Protein AF-A0A160FRW9-F1 (afdb_monomer_lite)

Radius of gyration: 13.76 Å; chains: 1; bounding box: 28×19×44 Å

Foldseek 3Di:
DDDDQLLVVVCVVFNVVQLVLLLCVLLVVDNSDDDDPVDDHGDPVCSVSSSVSSVVVVVVVVVVVVVVVVD

Secondary structure (DSSP, 8-state):
-PPPPHHHHHHHHS-HHHHHHHHHHHTTS----SPPTTSPPPPHHHHHHHHHHHHHHHHHHHHHHHHHH--

Organism: NCBI:txid1417228

Sequence (71 aa):
MGERPALVHLRDEILLIRVLHDAVTFSTIADMGPILPLLSSTPPEHHAKIDHATQVLLTLARQFAQKRALN

Structure (mmCIF, N/CA/C/O backbone):
data_AF-A0A160FRW9-F1
#
_entry.id   AF-A0A160FRW9-F1
#
loop_
_atom_site.group_PDB
_atom_site.id
_atom_site.type_symbol
_atom_site.label_atom_id
_atom_site.label_alt_id
_atom_site.label_comp_id
_atom_site.label_asym_id
_atom_site.label_entity_id
_atom_site.label_seq_id
_atom_site.pdbx_PDB_ins_code
_atom_site.Cartn_x
_atom_site.Cartn_y
_atom_site.Cartn_z
_atom_site.occupancy
_atom_site.B_iso_or_equiv
_atom_site.auth_seq_id
_atom_site.auth_comp_id
_atom_site.auth_asym_id
_atom_site.auth_atom_id
_atom_site.pdbx_PDB_model_num
ATOM 1 N N . MET A 1 1 ? 10.424 12.438 18.872 1.00 36.53 1 MET A N 1
ATOM 2 C CA . MET A 1 1 ? 10.607 12.409 17.407 1.00 36.53 1 MET A CA 1
ATOM 3 C C . MET A 1 1 ? 9.830 11.198 16.920 1.00 36.53 1 MET A C 1
ATOM 5 O O . MET A 1 1 ? 10.288 10.088 17.132 1.00 36.53 1 MET A O 1
ATOM 9 N N . GLY A 1 2 ? 8.576 11.391 16.496 1.00 52.12 2 GLY A N 1
ATOM 10 C CA . GLY A 1 2 ? 7.701 10.271 16.131 1.00 52.12 2 GLY A CA 1
ATOM 11 C C . GLY A 1 2 ? 8.242 9.579 14.887 1.00 52.12 2 GLY A C 1
ATOM 12 O O . GLY A 1 2 ? 8.579 10.259 13.917 1.00 52.12 2 GLY A O 1
ATOM 13 N N . GLU A 1 3 ? 8.383 8.259 14.933 1.00 58.19 3 GLU A N 1
ATOM 14 C CA . GLU A 1 3 ? 8.848 7.482 13.788 1.00 58.19 3 GLU A CA 1
ATOM 15 C C . GLU A 1 3 ? 7.874 7.696 12.623 1.00 58.19 3 GLU A C 1
ATOM 17 O O . GLU A 1 3 ? 6.665 7.489 12.756 1.00 58.19 3 GLU A O 1
ATOM 22 N N . ARG A 1 4 ? 8.377 8.205 11.493 1.00 62.28 4 ARG A N 1
ATOM 23 C CA . ARG A 1 4 ? 7.548 8.386 10.296 1.00 62.28 4 ARG A CA 1
ATOM 24 C C . ARG A 1 4 ? 7.045 7.008 9.844 1.00 62.28 4 ARG A C 1
ATOM 26 O O . ARG A 1 4 ? 7.843 6.072 9.835 1.00 62.28 4 ARG A O 1
ATOM 33 N N . PRO A 1 5 ? 5.769 6.864 9.439 1.00 65.56 5 PRO A N 1
ATOM 34 C CA . PRO A 1 5 ? 5.253 5.577 8.989 1.00 65.56 5 PRO A CA 1
ATOM 35 C C . PRO A 1 5 ? 6.082 5.062 7.809 1.00 65.56 5 PRO A C 1
ATOM 37 O O . PRO A 1 5 ? 6.328 5.814 6.864 1.00 65.56 5 PRO A O 1
ATOM 40 N N . ALA A 1 6 ? 6.475 3.786 7.843 1.00 82.12 6 ALA A N 1
ATOM 41 C CA . ALA A 1 6 ? 7.376 3.184 6.855 1.00 82.12 6 ALA A CA 1
ATOM 42 C C . ALA A 1 6 ? 6.932 3.420 5.396 1.00 82.12 6 ALA A C 1
ATOM 44 O O . ALA A 1 6 ? 7.762 3.684 4.530 1.00 82.12 6 ALA A O 1
ATOM 45 N N . LEU A 1 7 ? 5.620 3.421 5.128 1.00 87.81 7 LEU A N 1
ATOM 46 C CA . LEU A 1 7 ? 5.076 3.648 3.785 1.00 87.81 7 LEU A CA 1
ATOM 47 C C . LEU A 1 7 ? 5.316 5.079 3.270 1.00 87.81 7 LEU A C 1
ATOM 49 O O . LEU A 1 7 ? 5.568 5.278 2.085 1.00 87.81 7 LEU A O 1
ATOM 53 N N . VAL A 1 8 ? 5.267 6.078 4.159 1.00 81.38 8 VAL A N 1
ATOM 54 C CA . VAL A 1 8 ? 5.537 7.481 3.801 1.00 81.38 8 VAL A CA 1
ATOM 55 C C . VAL A 1 8 ? 6.994 7.638 3.377 1.00 81.38 8 VAL A C 1
ATOM 57 O O . VAL A 1 8 ? 7.270 8.322 2.400 1.00 81.38 8 VAL A O 1
ATOM 60 N N . HIS A 1 9 ? 7.912 6.947 4.056 1.00 88.38 9 HIS A N 1
ATOM 61 C CA . HIS A 1 9 ? 9.325 6.962 3.693 1.00 88.38 9 HIS A CA 1
ATOM 62 C C . HIS A 1 9 ? 9.573 6.326 2.319 1.00 88.38 9 HIS A C 1
ATOM 64 O O . HIS A 1 9 ? 10.237 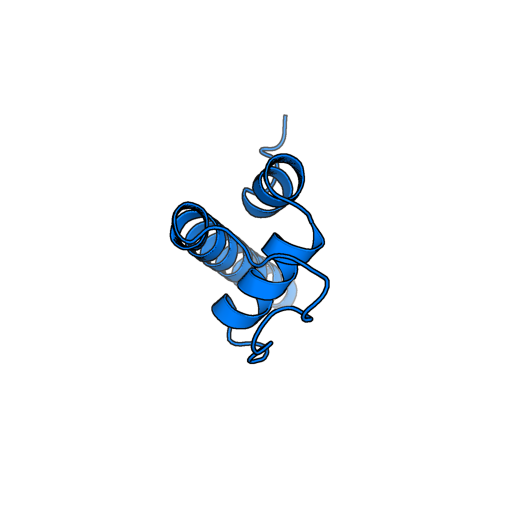6.926 1.480 1.00 88.38 9 HIS A O 1
ATOM 70 N N . LEU A 1 10 ? 8.957 5.171 2.044 1.00 89.56 10 LEU A N 1
ATOM 71 C CA . LEU A 1 10 ? 9.070 4.511 0.738 1.00 89.56 10 LEU A CA 1
ATOM 72 C C . LEU A 1 10 ? 8.516 5.370 -0.406 1.00 89.56 10 LEU A C 1
ATOM 74 O O . LEU A 1 10 ? 9.081 5.380 -1.498 1.00 89.56 10 LEU A O 1
ATOM 78 N N . ARG A 1 11 ? 7.429 6.114 -0.162 1.00 86.81 11 ARG A N 1
ATOM 79 C CA . ARG A 1 11 ? 6.872 7.075 -1.126 1.00 86.81 11 ARG A CA 1
ATOM 80 C C . ARG A 1 11 ? 7.892 8.148 -1.525 1.00 86.81 11 ARG A C 1
ATOM 82 O O . ARG A 1 11 ? 7.883 8.559 -2.685 1.00 86.81 11 ARG A O 1
ATOM 89 N N . ASP A 1 12 ? 8.685 8.626 -0.568 1.00 88.19 12 ASP A N 1
ATOM 90 C CA . ASP A 1 12 ? 9.666 9.691 -0.791 1.00 88.19 12 ASP A CA 1
ATOM 91 C C . ASP A 1 12 ? 10.907 9.166 -1.534 1.00 88.19 12 ASP A C 1
ATOM 93 O O . ASP A 1 12 ? 11.500 9.899 -2.321 1.00 88.19 12 ASP A O 1
ATOM 97 N N . GLU A 1 13 ? 11.283 7.901 -1.313 1.00 89.81 13 GLU A N 1
ATOM 98 C CA . GLU A 1 13 ? 12.468 7.276 -1.921 1.00 89.81 13 GLU A CA 1
ATOM 99 C C . GLU A 1 13 ? 12.234 6.704 -3.326 1.00 89.81 13 GLU A C 1
ATOM 101 O O . GLU A 1 13 ? 13.132 6.762 -4.162 1.00 89.81 13 GLU A O 1
ATOM 106 N N . ILE A 1 14 ? 11.058 6.119 -3.584 1.00 86.88 14 ILE A N 1
ATOM 107 C CA . ILE A 1 14 ? 10.757 5.442 -4.854 1.00 86.88 14 ILE A CA 1
ATOM 108 C C . ILE A 1 14 ? 10.053 6.429 -5.783 1.00 86.88 14 ILE A 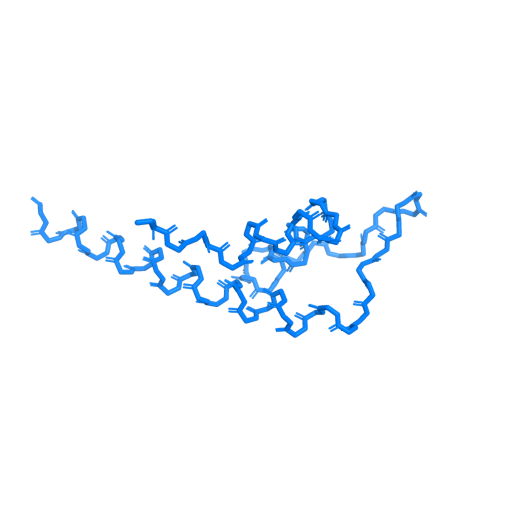C 1
ATOM 110 O O . ILE A 1 14 ? 10.696 7.093 -6.581 1.00 86.88 14 ILE A O 1
ATOM 114 N N . LEU A 1 15 ? 8.727 6.516 -5.685 1.00 87.81 15 LEU A N 1
ATOM 115 C CA . LEU A 1 15 ? 7.847 7.499 -6.309 1.00 87.81 15 LEU A CA 1
ATOM 116 C C . LEU A 1 15 ? 6.458 7.296 -5.697 1.00 87.81 15 LEU A C 1
ATOM 118 O O . LEU A 1 15 ? 5.945 6.176 -5.663 1.00 87.81 15 LEU A O 1
ATOM 122 N N . LEU A 1 16 ? 5.811 8.387 -5.288 1.00 90.06 16 LEU A N 1
ATOM 123 C CA . LEU A 1 16 ? 4.499 8.365 -4.634 1.00 90.06 16 LEU A CA 1
ATOM 124 C C . LEU A 1 16 ? 3.461 7.482 -5.336 1.00 90.06 16 LEU A C 1
ATOM 126 O O . LEU A 1 16 ? 2.843 6.631 -4.700 1.00 90.06 16 LEU A O 1
ATOM 130 N N . ILE A 1 17 ? 3.248 7.717 -6.633 1.00 91.62 17 ILE A N 1
ATOM 131 C CA . ILE A 1 17 ? 2.165 7.066 -7.379 1.00 91.62 17 ILE A CA 1
ATOM 132 C C . ILE A 1 17 ? 2.353 5.548 -7.440 1.00 91.62 17 ILE A C 1
ATOM 134 O O . ILE A 1 17 ? 1.380 4.809 -7.362 1.00 91.62 17 ILE A O 1
ATOM 138 N N . ARG A 1 18 ? 3.610 5.100 -7.508 1.00 93.12 18 ARG A N 1
ATOM 139 C CA . ARG A 1 18 ? 3.997 3.691 -7.571 1.00 93.12 18 ARG A CA 1
ATOM 140 C C . ARG A 1 18 ? 3.729 2.983 -6.250 1.00 93.12 18 ARG A C 1
ATOM 142 O O . ARG A 1 18 ? 3.017 1.989 -6.209 1.00 93.12 18 ARG A O 1
ATOM 149 N N . VAL A 1 19 ? 4.211 3.577 -5.159 1.00 94.56 19 VAL A N 1
ATOM 150 C CA . VAL A 1 19 ? 4.051 3.019 -3.812 1.00 94.56 19 VAL A CA 1
ATOM 151 C C . VAL A 1 19 ? 2.582 2.928 -3.411 1.00 94.56 19 VAL A C 1
ATOM 153 O O . VAL A 1 19 ? 2.180 1.921 -2.840 1.00 94.56 19 VAL A O 1
ATOM 156 N N . LEU A 1 20 ? 1.768 3.948 -3.711 1.00 94.38 20 LEU A N 1
ATOM 157 C CA . LEU A 1 20 ? 0.339 3.887 -3.395 1.00 94.38 20 LEU A CA 1
ATOM 158 C C . LEU A 1 20 ? -0.419 2.881 -4.260 1.00 94.38 20 LEU A C 1
ATOM 160 O O . LEU A 1 20 ? -1.308 2.214 -3.744 1.00 94.38 20 LEU A O 1
ATOM 164 N N . HIS A 1 21 ? -0.092 2.781 -5.548 1.00 95.81 21 HIS A N 1
ATOM 165 C CA . HIS A 1 21 ? -0.737 1.827 -6.449 1.00 95.81 21 HIS A CA 1
ATOM 166 C C . HIS A 1 21 ? -0.509 0.381 -5.975 1.00 95.81 21 HIS A C 1
ATOM 168 O O . HIS A 1 21 ? -1.482 -0.340 -5.747 1.00 95.81 21 HIS A O 1
ATOM 174 N N . ASP A 1 22 ? 0.741 0.014 -5.680 1.00 96.19 22 ASP A N 1
ATOM 175 C CA . ASP A 1 22 ? 1.074 -1.304 -5.129 1.00 96.19 22 ASP A CA 1
ATOM 176 C C . ASP A 1 22 ? 0.442 -1.528 -3.750 1.00 96.19 22 ASP A C 1
ATOM 178 O O . ASP A 1 22 ? -0.150 -2.577 -3.495 1.00 96.19 22 ASP A O 1
ATOM 182 N N . ALA A 1 23 ? 0.519 -0.533 -2.857 1.00 96.50 23 ALA A N 1
ATOM 183 C CA . ALA A 1 23 ? -0.026 -0.643 -1.506 1.00 96.50 23 ALA A CA 1
ATOM 184 C C . ALA A 1 23 ? -1.544 -0.873 -1.500 1.00 96.50 23 ALA A C 1
ATOM 186 O O . ALA A 1 23 ? -2.038 -1.615 -0.653 1.00 96.50 23 ALA A O 1
ATOM 187 N N . VAL A 1 24 ? -2.300 -0.284 -2.435 1.00 96.75 24 VAL A N 1
ATOM 188 C CA . VAL A 1 24 ? -3.747 -0.535 -2.543 1.00 96.75 24 VAL A CA 1
ATOM 189 C C . VAL A 1 24 ? -4.013 -1.993 -2.926 1.00 96.75 24 VAL A C 1
ATOM 191 O O . VAL A 1 24 ? -4.822 -2.644 -2.260 1.00 96.75 24 VAL A O 1
ATOM 194 N N . THR A 1 25 ? -3.271 -2.536 -3.891 1.00 97.00 25 THR A N 1
ATOM 195 C CA . THR A 1 25 ? -3.358 -3.958 -4.259 1.00 97.00 25 THR A CA 1
ATOM 196 C C . THR A 1 25 ? -2.967 -4.870 -3.094 1.00 97.00 25 THR A C 1
ATOM 198 O O . THR A 1 25 ? -3.735 -5.755 -2.719 1.00 97.00 25 THR A O 1
ATOM 201 N N . PHE A 1 26 ? -1.828 -4.623 -2.440 1.00 97.19 26 PHE A N 1
ATOM 202 C CA . PHE A 1 26 ? -1.353 -5.432 -1.305 1.00 97.19 26 PHE A CA 1
ATOM 203 C C . PHE A 1 26 ? -2.236 -5.311 -0.062 1.00 97.19 26 PHE A C 1
ATOM 205 O O . PHE A 1 26 ? -2.322 -6.236 0.745 1.00 97.19 26 PHE A O 1
ATOM 212 N N . SER A 1 27 ? -2.950 -4.195 0.080 1.00 96.81 27 SER A N 1
ATOM 213 C CA . SER A 1 27 ? -3.944 -4.029 1.136 1.00 96.81 27 SER A CA 1
ATOM 214 C C . SER A 1 27 ? -5.234 -4.807 0.895 1.00 96.81 27 SER A C 1
ATOM 216 O O . SER A 1 27 ? -6.093 -4.829 1.775 1.00 96.81 27 SER A O 1
ATOM 218 N N . THR A 1 28 ? -5.384 -5.444 -0.272 1.00 95.75 28 THR A N 1
ATOM 219 C CA . THR A 1 28 ? -6.582 -6.181 -0.710 1.00 95.75 28 THR A CA 1
ATOM 220 C C . THR A 1 28 ? -7.845 -5.315 -0.833 1.00 95.75 28 THR A C 1
ATOM 222 O O . THR A 1 28 ? -8.948 -5.841 -0.947 1.00 95.75 28 THR A O 1
ATOM 225 N N . ILE A 1 29 ? -7.699 -3.982 -0.837 1.00 94.81 29 ILE A N 1
ATOM 226 C CA . ILE A 1 29 ? -8.814 -3.032 -0.993 1.00 94.81 29 ILE A CA 1
ATOM 227 C C . ILE A 1 29 ? -9.331 -3.032 -2.437 1.00 94.81 29 ILE A C 1
ATOM 229 O O . ILE A 1 29 ? -10.539 -2.965 -2.655 1.00 94.81 29 ILE A O 1
ATOM 233 N N . ALA A 1 30 ? -8.427 -3.102 -3.414 1.00 96.62 30 ALA A N 1
ATOM 234 C CA . ALA A 1 30 ? -8.753 -3.206 -4.832 1.00 96.62 30 ALA A CA 1
ATOM 235 C C . ALA A 1 30 ? -7.563 -3.786 -5.603 1.00 96.62 30 ALA A C 1
ATOM 237 O O . ALA A 1 30 ? -6.423 -3.461 -5.287 1.00 96.62 30 ALA A O 1
ATOM 238 N N . ASP A 1 31 ? -7.825 -4.593 -6.631 1.00 94.94 31 ASP A N 1
ATOM 239 C CA . ASP A 1 31 ? -6.808 -4.955 -7.622 1.00 94.94 31 ASP A CA 1
ATOM 240 C C . ASP A 1 31 ? -6.617 -3.780 -8.587 1.00 94.94 31 ASP A C 1
ATOM 242 O O . ASP A 1 31 ? -7.503 -3.461 -9.384 1.00 94.94 31 ASP A O 1
ATOM 246 N N . MET A 1 32 ? -5.474 -3.101 -8.480 1.00 94.62 32 MET A N 1
ATOM 247 C CA . MET A 1 32 ? -5.189 -1.901 -9.267 1.00 94.62 32 MET A CA 1
ATOM 248 C C . MET A 1 32 ? -4.679 -2.207 -10.684 1.00 94.62 32 MET A C 1
ATOM 250 O O . MET A 1 32 ? -4.433 -1.266 -11.447 1.00 94.62 32 MET A O 1
ATOM 254 N N . GLY A 1 33 ? -4.506 -3.486 -11.046 1.00 91.62 33 GLY A N 1
ATOM 255 C CA . GLY A 1 33 ? -3.978 -3.901 -12.345 1.00 91.62 33 GLY A CA 1
ATOM 256 C C . GLY A 1 33 ? -2.575 -3.343 -12.627 1.00 91.62 33 GLY A C 1
ATOM 257 O O . GLY A 1 33 ? -1.879 -2.915 -11.713 1.00 91.62 33 GLY A O 1
ATOM 258 N N . PRO A 1 34 ? -2.104 -3.337 -13.882 1.00 91.31 34 PRO A N 1
ATOM 259 C CA . PRO A 1 34 ? -0.830 -2.713 -14.224 1.00 91.31 34 PRO A CA 1
ATOM 260 C C . PRO A 1 34 ? -0.903 -1.180 -14.139 1.00 91.31 34 PRO A C 1
ATOM 262 O O . PRO A 1 34 ? -1.925 -0.566 -14.449 1.00 91.31 34 PRO A O 1
ATOM 265 N N . ILE A 1 35 ? 0.219 -0.547 -13.791 1.00 90.56 35 ILE A N 1
ATOM 266 C CA . ILE A 1 35 ? 0.381 0.904 -13.936 1.00 90.56 35 ILE A CA 1
ATOM 267 C C . ILE A 1 35 ? 0.211 1.318 -15.412 1.00 90.56 35 ILE A C 1
ATOM 269 O O . ILE A 1 35 ? 0.543 0.566 -16.329 1.00 90.56 35 ILE A O 1
ATOM 273 N N . LEU A 1 36 ? -0.327 2.525 -15.640 1.00 88.50 36 LEU A N 1
ATOM 274 C CA . LEU A 1 36 ? -0.610 3.054 -16.979 1.00 88.50 36 LEU A CA 1
ATOM 275 C C . LEU A 1 36 ? 0.625 3.006 -17.903 1.00 88.50 36 LEU A C 1
ATOM 277 O O . LEU A 1 36 ? 1.716 3.320 -17.438 1.00 88.50 36 LEU A O 1
ATOM 281 N N . PRO A 1 37 ? 0.470 2.752 -19.221 1.00 83.88 37 PRO A N 1
ATOM 282 C CA . PRO A 1 37 ? 1.596 2.507 -20.137 1.00 83.88 37 PRO A CA 1
ATOM 283 C C . PRO A 1 37 ? 2.688 3.588 -20.204 1.00 83.88 37 PRO A C 1
ATOM 285 O O . PRO A 1 37 ? 3.822 3.290 -20.561 1.00 83.88 37 PRO A O 1
ATOM 288 N N . LEU A 1 38 ? 2.364 4.845 -19.889 1.00 89.31 38 LEU A N 1
ATOM 289 C CA . LEU A 1 38 ? 3.320 5.965 -19.899 1.00 89.31 38 LEU A CA 1
ATOM 290 C C . LEU A 1 38 ? 4.029 6.178 -18.552 1.00 89.31 38 LEU A C 1
ATOM 292 O O . LEU A 1 38 ? 4.866 7.068 -18.417 1.00 89.31 38 LEU A O 1
ATOM 296 N N . LEU A 1 39 ? 3.687 5.380 -17.547 1.00 86.88 39 LEU A N 1
ATOM 297 C CA . LEU A 1 39 ? 4.292 5.378 -16.227 1.00 86.88 39 LEU A CA 1
ATOM 298 C C . LEU A 1 39 ? 5.061 4.064 -16.062 1.00 86.88 39 LEU A C 1
ATOM 300 O O . LEU A 1 39 ? 4.593 3.008 -16.472 1.00 86.88 39 LEU A O 1
ATOM 304 N N . SER A 1 40 ? 6.250 4.102 -15.460 1.00 87.81 40 SER A N 1
ATOM 305 C CA . SER A 1 40 ? 6.940 2.846 -15.140 1.00 87.81 40 SER A CA 1
ATOM 306 C C . SER A 1 40 ? 6.378 2.238 -13.857 1.00 87.81 40 SER A C 1
ATOM 308 O O . SER A 1 40 ? 6.065 2.958 -12.907 1.00 87.81 40 SER A O 1
ATOM 310 N N . SER A 1 41 ? 6.292 0.911 -13.823 1.00 91.31 41 SER A N 1
ATOM 311 C CA . SER A 1 41 ? 5.942 0.148 -12.625 1.00 91.31 41 SER A CA 1
ATOM 312 C C . SER A 1 41 ? 7.024 0.245 -11.550 1.00 91.31 41 SER A C 1
ATOM 314 O O . SER A 1 41 ? 8.154 0.682 -11.800 1.00 91.31 41 SER A O 1
ATOM 316 N N . THR A 1 42 ? 6.690 -0.165 -10.334 1.00 92.94 42 THR A N 1
ATOM 317 C CA . THR A 1 42 ? 7.678 -0.339 -9.272 1.00 92.94 42 THR A CA 1
ATOM 318 C C . THR A 1 42 ? 8.673 -1.444 -9.641 1.00 92.94 42 THR A C 1
ATOM 320 O O . THR A 1 42 ? 8.261 -2.505 -10.113 1.00 92.94 42 THR A O 1
ATOM 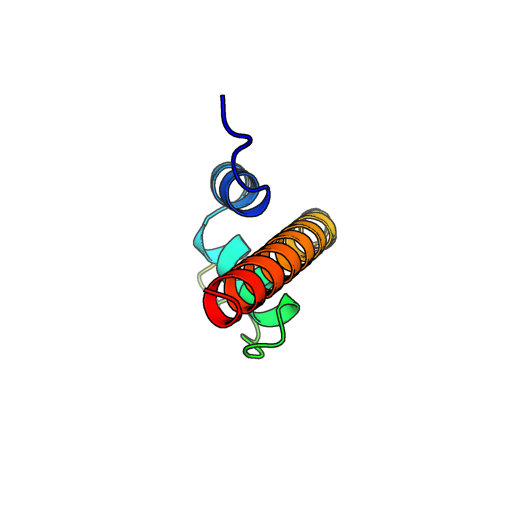323 N N . PRO A 1 43 ? 9.985 -1.219 -9.456 1.00 93.19 43 PRO A N 1
ATOM 324 C CA . PRO A 1 43 ? 10.967 -2.292 -9.543 1.00 93.19 43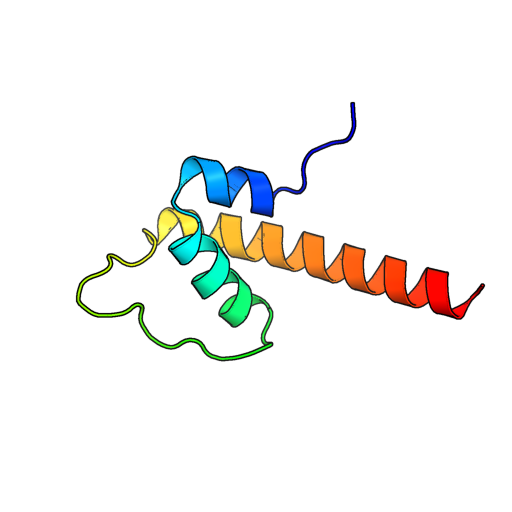 PRO A CA 1
ATOM 325 C C . PRO A 1 43 ? 10.653 -3.423 -8.537 1.00 93.19 43 PRO A C 1
ATOM 327 O O . PRO A 1 43 ? 10.392 -3.121 -7.366 1.00 93.19 43 PRO A O 1
ATOM 330 N N . PRO A 1 44 ? 10.675 -4.710 -8.941 1.00 93.88 44 PRO A N 1
ATOM 331 C CA . PRO A 1 44 ? 10.252 -5.826 -8.087 1.00 93.88 44 PRO A CA 1
ATOM 332 C C . PRO A 1 44 ? 10.954 -5.907 -6.724 1.00 93.88 44 PRO A C 1
ATOM 334 O O . PRO A 1 44 ? 10.355 -6.355 -5.746 1.00 93.88 44 PRO A O 1
ATOM 337 N N . GLU A 1 45 ? 12.199 -5.438 -6.627 1.00 94.06 45 GLU A N 1
ATOM 338 C CA . GLU A 1 45 ? 12.980 -5.382 -5.388 1.00 94.06 45 GLU A CA 1
ATOM 339 C C . GLU A 1 45 ? 12.341 -4.518 -4.287 1.00 94.06 45 GLU A C 1
ATOM 341 O O . GLU A 1 45 ? 12.649 -4.688 -3.103 1.00 94.06 45 GLU A O 1
ATOM 346 N N . HIS A 1 46 ? 11.431 -3.607 -4.644 1.00 95.00 46 HIS A N 1
ATOM 347 C CA . HIS A 1 46 ? 10.721 -2.767 -3.686 1.00 95.00 46 HIS A CA 1
ATOM 348 C C . HIS A 1 46 ? 9.385 -3.359 -3.224 1.00 95.00 46 HIS A C 1
ATOM 350 O O . HIS A 1 46 ? 8.898 -2.953 -2.167 1.00 95.00 46 HIS A O 1
ATOM 356 N N . HIS A 1 47 ? 8.812 -4.339 -3.935 1.00 95.56 47 HIS A N 1
ATOM 357 C CA . HIS A 1 47 ? 7.484 -4.880 -3.611 1.00 95.56 47 HIS A CA 1
ATOM 358 C C . HIS A 1 47 ? 7.416 -5.451 -2.192 1.00 95.56 47 HIS A C 1
ATOM 360 O O . HIS A 1 47 ? 6.496 -5.122 -1.450 1.00 95.56 47 HIS A O 1
ATOM 366 N N . ALA A 1 48 ? 8.425 -6.219 -1.765 1.00 96.38 48 ALA A N 1
ATOM 367 C CA . ALA A 1 48 ? 8.455 -6.791 -0.415 1.00 96.38 48 ALA A CA 1
ATOM 368 C C . ALA A 1 48 ? 8.491 -5.714 0.686 1.00 96.38 48 ALA A C 1
ATOM 370 O O . ALA A 1 48 ? 7.872 -5.870 1.739 1.00 96.38 48 ALA A O 1
ATOM 371 N N . LYS A 1 49 ? 9.187 -4.593 0.441 1.00 95.19 49 LYS A N 1
ATOM 372 C CA . LYS A 1 49 ? 9.230 -3.462 1.382 1.00 95.19 49 LYS A CA 1
ATOM 373 C C . LYS A 1 49 ? 7.881 -2.744 1.447 1.00 95.19 49 LYS A C 1
ATOM 375 O O . LYS A 1 49 ? 7.435 -2.393 2.539 1.00 95.19 49 LYS A O 1
ATOM 380 N N . ILE A 1 50 ? 7.239 -2.540 0.296 1.00 96.31 50 ILE A N 1
ATOM 381 C CA . ILE A 1 50 ? 5.931 -1.880 0.199 1.00 96.31 50 ILE A CA 1
ATOM 382 C C . ILE A 1 50 ? 4.842 -2.740 0.844 1.00 96.31 50 ILE A C 1
ATOM 384 O O . ILE A 1 50 ? 4.052 -2.209 1.624 1.00 96.31 50 ILE A O 1
ATOM 388 N N . ASP A 1 51 ? 4.826 -4.051 0.594 1.00 97.00 51 ASP A N 1
ATOM 389 C CA . ASP A 1 51 ? 3.885 -4.973 1.239 1.00 97.00 51 ASP A CA 1
ATOM 390 C C . ASP A 1 51 ? 4.065 -4.955 2.761 1.00 97.00 51 ASP A C 1
ATOM 392 O O . ASP A 1 51 ? 3.123 -4.655 3.493 1.00 97.00 51 ASP A O 1
ATOM 396 N N . HIS A 1 52 ? 5.297 -5.121 3.253 1.00 96.38 52 HIS A N 1
ATOM 397 C CA . HIS A 1 52 ? 5.569 -5.057 4.689 1.00 96.38 52 HIS A CA 1
ATOM 398 C C . HIS A 1 52 ? 5.068 -3.748 5.327 1.00 96.38 52 HIS A C 1
ATOM 400 O O . HIS A 1 52 ? 4.353 -3.774 6.333 1.00 96.38 52 HIS A O 1
ATOM 406 N N . ALA A 1 53 ? 5.381 -2.597 4.723 1.00 95.88 53 ALA A N 1
ATOM 407 C CA . ALA A 1 53 ? 4.918 -1.298 5.208 1.00 95.88 53 ALA A CA 1
ATOM 408 C C . ALA A 1 53 ? 3.383 -1.161 5.170 1.00 95.88 53 ALA A C 1
ATOM 410 O O . ALA A 1 53 ? 2.794 -0.562 6.076 1.00 95.88 53 ALA A O 1
ATOM 411 N N . THR A 1 54 ? 2.735 -1.744 4.159 1.00 96.81 54 THR A N 1
ATOM 412 C CA . THR A 1 54 ? 1.273 -1.796 4.025 1.00 96.81 54 THR A CA 1
ATOM 413 C C . THR A 1 54 ? 0.649 -2.609 5.160 1.00 96.81 54 THR A C 1
ATOM 415 O O . THR A 1 54 ? -0.258 -2.117 5.835 1.00 96.81 54 THR A O 1
ATOM 418 N N . GLN A 1 55 ? 1.173 -3.803 5.455 1.00 96.81 55 GLN A N 1
ATOM 419 C CA . GLN A 1 55 ? 0.663 -4.651 6.541 1.00 96.81 55 GLN A CA 1
ATOM 420 C C . GLN A 1 55 ? 0.832 -4.008 7.925 1.00 96.81 55 GLN A C 1
ATOM 422 O O . GLN A 1 55 ? -0.065 -4.098 8.775 1.00 96.81 55 GLN A O 1
ATOM 427 N N . VAL A 1 56 ? 1.952 -3.313 8.154 1.00 95.62 56 VAL A N 1
ATOM 428 C CA . VAL A 1 56 ? 2.177 -2.531 9.381 1.00 95.62 56 VAL A CA 1
ATOM 429 C C . VAL A 1 56 ? 1.119 -1.434 9.514 1.00 95.62 56 VAL A C 1
ATOM 431 O O . VAL A 1 56 ? 0.479 -1.320 10.564 1.00 95.62 56 VAL A O 1
ATOM 434 N N . LEU A 1 57 ? 0.871 -0.670 8.445 1.00 94.38 57 LEU A N 1
ATOM 435 C CA . LEU A 1 57 ? -0.118 0.408 8.454 1.00 94.38 57 LEU A CA 1
ATOM 436 C C . LEU A 1 57 ? -1.548 -0.111 8.674 1.00 94.38 57 LEU A C 1
ATOM 438 O O . LEU A 1 57 ? -2.293 0.476 9.457 1.00 94.38 57 LEU A O 1
ATOM 442 N N . LEU A 1 58 ? -1.926 -1.232 8.052 1.00 95.38 58 LEU A N 1
ATOM 443 C CA . LEU A 1 58 ? -3.237 -1.863 8.253 1.00 95.38 58 LEU A CA 1
ATOM 444 C C . LEU A 1 58 ? -3.431 -2.357 9.687 1.00 95.38 58 LEU A C 1
ATOM 446 O O . LEU A 1 58 ? -4.513 -2.225 10.263 1.00 95.38 58 LEU A O 1
ATOM 450 N N . THR A 1 59 ? -2.387 -2.926 10.284 1.00 96.00 59 THR A N 1
ATOM 451 C CA . THR A 1 59 ? -2.421 -3.360 11.685 1.00 96.00 59 THR A CA 1
ATOM 452 C C . THR A 1 59 ? -2.635 -2.173 12.613 1.00 96.00 59 THR A C 1
ATOM 454 O O . THR A 1 59 ? -3.523 -2.218 13.465 1.00 96.00 59 THR A O 1
ATOM 457 N N . LEU A 1 60 ? -1.913 -1.079 12.377 1.00 94.19 60 LEU A N 1
ATOM 458 C CA . LEU A 1 60 ? -2.083 0.160 13.122 1.00 94.19 60 LEU A CA 1
ATOM 459 C C . LEU A 1 60 ? -3.496 0.747 12.942 1.00 94.19 60 LEU A C 1
ATOM 461 O O . LEU A 1 60 ? -4.148 1.099 13.923 1.00 94.19 60 LEU A O 1
ATOM 465 N N . ALA A 1 61 ? -4.016 0.790 11.711 1.00 93.88 61 ALA A N 1
ATOM 466 C CA . ALA A 1 61 ? -5.369 1.270 11.424 1.00 93.88 61 ALA A CA 1
ATOM 467 C C . ALA A 1 61 ? -6.446 0.463 12.172 1.00 93.88 61 ALA A C 1
ATOM 469 O O . ALA A 1 61 ? -7.366 1.045 12.751 1.00 93.88 61 ALA A O 1
ATOM 470 N N . ARG A 1 62 ? -6.303 -0.8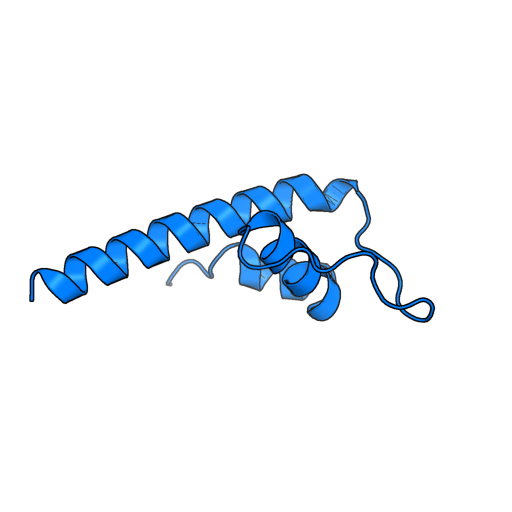70 12.232 1.00 95.44 62 ARG A N 1
ATOM 471 C CA . ARG A 1 62 ? -7.193 -1.748 13.012 1.00 95.44 62 ARG A CA 1
ATOM 472 C C . ARG A 1 62 ? -7.127 -1.449 14.509 1.00 95.44 62 ARG A C 1
ATOM 474 O O . ARG A 1 62 ? -8.174 -1.343 15.142 1.00 95.44 62 ARG A O 1
ATOM 481 N N . GLN A 1 63 ? -5.930 -1.257 15.065 1.00 95.88 63 GLN A N 1
ATOM 482 C CA . GLN A 1 63 ? -5.754 -0.884 16.474 1.00 95.88 63 GLN A CA 1
ATOM 483 C C . GLN A 1 63 ? -6.421 0.461 16.797 1.00 95.88 63 GLN A C 1
ATOM 485 O O . GLN A 1 63 ? -7.121 0.578 17.803 1.00 95.88 63 GLN A O 1
ATOM 490 N N . PHE A 1 64 ? -6.267 1.465 15.927 1.00 94.94 64 PHE A N 1
ATOM 491 C CA . PHE A 1 64 ? -6.942 2.755 16.085 1.00 94.94 64 PHE A CA 1
ATOM 492 C C . PHE A 1 64 ? -8.466 2.631 16.005 1.00 94.94 64 PHE A C 1
ATOM 494 O O . PHE A 1 64 ? -9.167 3.242 16.811 1.00 94.94 64 PHE A O 1
ATOM 501 N N . ALA A 1 65 ? -8.986 1.827 15.074 1.00 94.25 65 ALA A N 1
ATOM 502 C CA . ALA A 1 65 ? -10.420 1.585 14.954 1.00 94.25 65 ALA A CA 1
ATOM 503 C C . ALA A 1 65 ? -10.996 0.910 16.210 1.00 94.25 65 ALA A C 1
ATOM 505 O O . ALA A 1 65 ? -12.029 1.350 16.708 1.00 94.25 65 ALA A O 1
ATOM 506 N N . GLN A 1 66 ? -10.301 -0.093 16.758 1.00 94.81 66 GLN A N 1
ATOM 507 C CA . GLN A 1 66 ? -10.683 -0.764 18.006 1.00 94.81 66 GLN A CA 1
ATOM 508 C C . GLN A 1 66 ? -10.661 0.200 19.193 1.00 94.81 66 GLN A C 1
ATOM 510 O O . GLN A 1 66 ? -11.645 0.302 19.917 1.00 94.81 66 GLN A O 1
ATOM 515 N N . LYS A 1 67 ? -9.576 0.968 19.358 1.00 93.38 67 LYS A N 1
ATOM 516 C CA . LYS A 1 67 ? -9.466 1.957 20.439 1.00 93.38 67 LYS A CA 1
ATOM 517 C C . LYS A 1 67 ? -10.561 3.020 20.358 1.00 93.38 67 LYS A C 1
ATOM 519 O O . LYS A 1 67 ? -11.080 3.428 21.386 1.00 93.38 67 LYS A O 1
ATOM 524 N N . ARG A 1 68 ? -10.929 3.450 19.147 1.00 92.44 68 ARG A N 1
ATOM 525 C CA . ARG A 1 68 ? -12.033 4.394 18.934 1.00 92.44 68 ARG A CA 1
ATOM 526 C C . ARG A 1 68 ? -13.398 3.794 19.272 1.00 92.44 68 ARG A C 1
ATOM 528 O O . ARG A 1 68 ? -14.266 4.543 19.675 1.00 92.44 68 ARG A O 1
ATOM 535 N N . ALA A 1 69 ? -13.592 2.490 19.090 1.00 87.00 69 ALA A N 1
ATOM 536 C CA . ALA A 1 69 ? -14.843 1.816 19.435 1.00 87.00 69 ALA A CA 1
ATOM 537 C C . ALA A 1 69 ? -14.994 1.538 20.945 1.00 87.00 69 ALA A C 1
ATOM 539 O O . ALA A 1 69 ? -16.109 1.310 21.403 1.00 87.00 69 ALA A O 1
ATOM 540 N N . LEU A 1 70 ? -13.889 1.527 21.702 1.00 83.25 70 LEU A N 1
ATOM 541 C CA . LEU A 1 70 ? -13.885 1.378 23.165 1.00 83.25 70 LEU A CA 1
ATOM 542 C C . LEU A 1 70 ? -14.049 2.710 23.926 1.00 83.25 70 LEU A C 1
ATOM 544 O O . LEU A 1 70 ? -14.236 2.675 25.142 1.00 83.25 70 LEU A O 1
ATOM 548 N N . ASN A 1 71 ? -1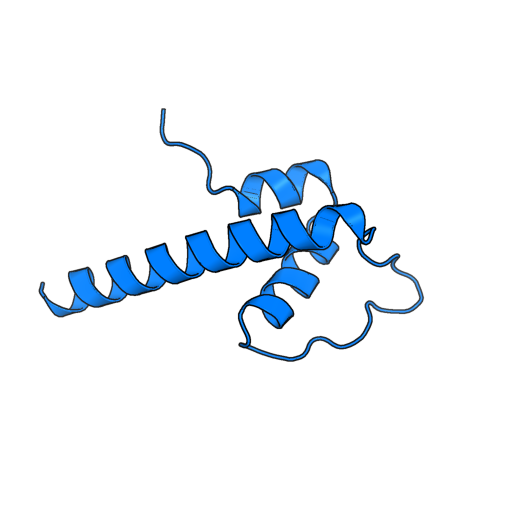3.951 3.847 23.232 1.00 65.00 71 ASN A N 1
ATOM 549 C CA . ASN A 1 71 ? -14.124 5.198 23.777 1.00 65.00 71 ASN A CA 1
ATOM 550 C C . ASN A 1 71 ? -15.501 5.758 23.417 1.00 65.00 71 ASN A C 1
ATOM 552 O O . ASN A 1 71 ? -16.010 6.568 24.220 1.00 65.00 71 ASN A O 1
#

pLDDT: mean 89.61, std 11.14, range [36.53, 97.19]